Protein AF-A0A166BAJ3-F1 (afdb_monomer_lite)

Foldseek 3Di:
DDDPQFDWDADVVVGWIWTQHPVRDIDIDDDPDPVSVVVVCVVVCVVVPPD

Sequence (51 aa):
PELFPGLIYRMLKPKVVLLIFVSGKIVLTGAKVREEIYTAFNTIYTAVDPF

Organism: NCBI:txid1314781

Secondary structure (DSSP, 8-state):
----SEEEEEETTTTEEEEEETTS-EEEE--SSHHHHHHHHHHHHHHH---

Radius of gyration: 11.42 Å; chains: 1; bounding box: 29×19×33 Å

pLDDT: mean 88.48, std 12.61, range [46.88, 97.56]

Structure (mmCIF, N/CA/C/O backbone):
data_AF-A0A166BAJ3-F1
#
_entry.id   AF-A0A166BAJ3-F1
#
loop_
_atom_site.group_PDB
_atom_site.id
_atom_site.type_symbol
_atom_site.label_atom_id
_atom_site.label_alt_id
_atom_site.label_comp_id
_atom_site.label_asym_id
_atom_site.label_entity_id
_atom_site.label_seq_id
_atom_site.pdbx_PDB_ins_code
_atom_site.Cartn_x
_atom_site.Cartn_y
_atom_site.Cartn_z
_atom_site.occupancy
_atom_site.B_iso_or_equiv
_atom_site.auth_seq_id
_atom_site.auth_comp_id
_atom_site.auth_asym_id
_atom_site.auth_atom_id
_atom_site.pdbx_PDB_model_num
ATOM 1 N N . PRO A 1 1 ? -1.158 -10.812 -24.256 1.00 50.25 1 PRO A N 1
ATOM 2 C CA . PRO A 1 1 ? -1.785 -10.754 -22.915 1.00 50.25 1 PRO A CA 1
ATOM 3 C C . PRO A 1 1 ? -1.259 -9.535 -22.152 1.00 50.25 1 PRO A C 1
ATOM 5 O O . PRO A 1 1 ? -0.091 -9.496 -21.778 1.00 50.25 1 PRO A O 1
ATOM 8 N N . GLU A 1 2 ? -2.103 -8.517 -22.024 1.00 56.25 2 GLU A N 1
ATOM 9 C CA . GLU A 1 2 ? -1.798 -7.225 -21.401 1.00 56.25 2 GLU A CA 1
ATOM 10 C C . GLU A 1 2 ? -1.842 -7.365 -19.874 1.00 56.25 2 GLU A C 1
ATOM 12 O O . GLU A 1 2 ? -2.841 -7.070 -19.222 1.00 56.25 2 GLU A O 1
ATOM 17 N N . LEU A 1 3 ? -0.777 -7.910 -19.288 1.00 76.50 3 LEU A N 1
ATOM 18 C CA . LEU A 1 3 ? -0.636 -7.917 -17.835 1.00 76.50 3 LEU A CA 1
ATOM 19 C C . LEU A 1 3 ? -0.392 -6.476 -17.366 1.00 76.50 3 LEU A C 1
ATOM 21 O O . LEU A 1 3 ? 0.439 -5.764 -17.926 1.00 76.50 3 LEU A O 1
ATOM 25 N N . PHE A 1 4 ? -1.150 -6.048 -16.355 1.00 84.88 4 PHE A N 1
ATOM 26 C CA . PHE A 1 4 ? -1.040 -4.721 -15.750 1.00 84.88 4 PHE A CA 1
ATOM 27 C C . PHE A 1 4 ? 0.427 -4.410 -15.375 1.00 84.88 4 PHE A C 1
ATOM 29 O O . PHE A 1 4 ? 1.085 -5.270 -14.787 1.00 84.88 4 PHE A O 1
ATOM 36 N N . PRO A 1 5 ? 0.954 -3.203 -15.670 1.00 85.69 5 PRO A N 1
ATOM 37 C CA . PRO A 1 5 ? 2.388 -2.889 -15.582 1.00 85.69 5 PRO A CA 1
ATOM 38 C C . PRO A 1 5 ? 2.913 -2.671 -14.146 1.00 85.69 5 PRO A C 1
ATOM 40 O O . PRO A 1 5 ? 3.919 -1.990 -13.946 1.00 85.69 5 PRO A O 1
ATOM 43 N N . GLY A 1 6 ? 2.234 -3.205 -13.131 1.00 89.69 6 GLY A N 1
ATOM 44 C CA . GLY A 1 6 ? 2.581 -3.024 -11.723 1.00 89.69 6 GLY A CA 1
ATOM 45 C C . GLY A 1 6 ? 2.242 -4.240 -10.866 1.00 89.69 6 GLY A C 1
ATOM 46 O O . GLY A 1 6 ? 1.376 -5.048 -11.205 1.00 89.69 6 GLY A O 1
ATOM 47 N N . LEU A 1 7 ? 2.918 -4.358 -9.726 1.00 91.75 7 LEU A N 1
ATOM 48 C CA . LEU A 1 7 ? 2.611 -5.361 -8.714 1.00 91.75 7 LEU A CA 1
ATOM 49 C C . LEU A 1 7 ? 1.367 -4.925 -7.935 1.00 91.75 7 LEU A C 1
ATOM 51 O O . LEU A 1 7 ? 1.317 -3.820 -7.394 1.00 91.75 7 LEU A O 1
ATOM 55 N N . ILE A 1 8 ? 0.374 -5.809 -7.858 1.00 94.00 8 ILE A N 1
ATOM 56 C CA . ILE A 1 8 ? -0.832 -5.603 -7.053 1.00 94.00 8 ILE A CA 1
ATOM 57 C C . ILE A 1 8 ? -0.665 -6.369 -5.743 1.00 94.00 8 ILE A C 1
ATOM 59 O O . ILE A 1 8 ? -0.695 -7.600 -5.740 1.00 94.00 8 ILE A O 1
ATOM 63 N N . TYR A 1 9 ? -0.543 -5.653 -4.627 1.00 93.06 9 TYR A N 1
ATOM 64 C CA . TYR A 1 9 ? -0.495 -6.249 -3.294 1.00 93.06 9 TYR A CA 1
ATOM 65 C C . TYR A 1 9 ? -1.773 -5.935 -2.515 1.00 93.06 9 TYR A C 1
ATOM 67 O O . TYR A 1 9 ? -2.184 -4.782 -2.392 1.00 93.06 9 TYR A O 1
ATOM 75 N N . ARG A 1 10 ? -2.423 -6.973 -1.983 1.00 95.69 1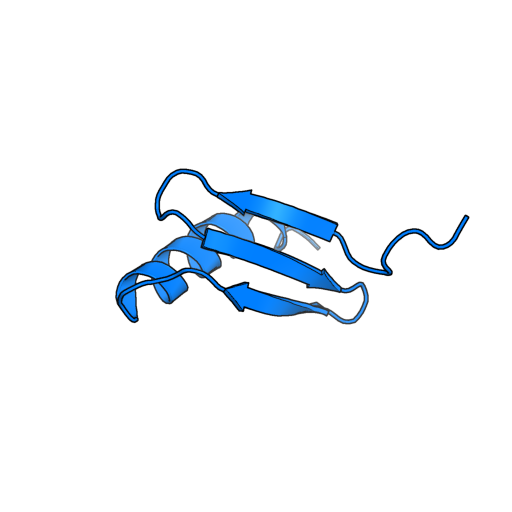0 ARG A N 1
ATOM 76 C CA . ARG A 1 10 ? -3.657 -6.848 -1.197 1.00 95.69 10 ARG A CA 1
ATOM 77 C C . ARG A 1 10 ? -3.338 -7.093 0.271 1.00 95.69 10 ARG A C 1
ATOM 79 O O . ARG A 1 10 ? -3.120 -8.232 0.674 1.00 95.69 10 ARG A O 1
ATOM 86 N N . MET A 1 11 ? -3.341 -6.028 1.062 1.00 94.94 11 MET A N 1
ATOM 87 C CA . MET A 1 11 ? -3.150 -6.105 2.503 1.00 94.94 11 MET A CA 1
ATOM 88 C C . MET A 1 11 ? -4.487 -6.400 3.185 1.00 94.94 11 MET A C 1
ATOM 90 O O . MET A 1 11 ? -5.504 -5.768 2.895 1.00 94.94 11 MET A O 1
ATOM 94 N N . LEU A 1 12 ? -4.495 -7.369 4.100 1.00 94.88 12 LEU A N 1
ATOM 95 C CA . LEU A 1 12 ? -5.704 -7.723 4.849 1.00 94.88 12 LEU A CA 1
ATOM 96 C C . LEU A 1 12 ? -5.949 -6.783 6.035 1.00 94.88 12 LEU A C 1
ATOM 98 O O . LEU A 1 12 ? -7.102 -6.493 6.354 1.00 94.88 12 LEU A O 1
ATOM 102 N N . LYS A 1 13 ? -4.878 -6.307 6.683 1.00 92.56 13 LYS A N 1
ATOM 103 C CA . LYS A 1 13 ? -4.949 -5.423 7.850 1.00 92.56 13 LYS A CA 1
ATOM 104 C C . LYS A 1 13 ? -3.799 -4.399 7.839 1.00 92.56 13 LYS A C 1
ATOM 106 O O . LYS A 1 13 ? -2.661 -4.817 8.035 1.00 92.56 13 LYS A O 1
ATOM 111 N N . PRO A 1 14 ? -4.090 -3.094 7.676 1.00 95.19 14 PRO A N 1
ATOM 112 C CA . PRO A 1 14 ? -5.384 -2.520 7.277 1.00 95.19 14 PRO A CA 1
ATOM 113 C C . PRO A 1 14 ? -5.859 -3.039 5.908 1.00 95.19 14 PRO A C 1
ATOM 115 O O . PRO A 1 14 ? -5.057 -3.512 5.105 1.00 95.19 14 PRO A O 1
ATOM 118 N N . LYS A 1 15 ? -7.173 -2.991 5.648 1.00 96.94 15 LYS A N 1
ATOM 119 C CA . LYS A 1 15 ? -7.748 -3.498 4.391 1.00 96.94 15 LYS A CA 1
ATOM 120 C C . LYS A 1 15 ? -7.491 -2.501 3.262 1.00 96.94 15 LYS A C 1
ATOM 122 O O . LYS A 1 15 ? -8.334 -1.657 2.975 1.00 96.94 15 LYS A O 1
ATOM 127 N N . VAL A 1 16 ? -6.334 -2.619 2.621 1.00 97.50 16 VAL A N 1
ATOM 128 C CA . VAL A 1 16 ? -5.894 -1.722 1.546 1.00 97.50 16 VAL A CA 1
ATOM 129 C C . VAL A 1 16 ? -5.302 -2.497 0.373 1.00 97.50 16 VAL A C 1
ATOM 131 O O . VAL A 1 16 ? -4.863 -3.642 0.504 1.00 97.50 16 VAL A O 1
ATOM 134 N N . VAL A 1 17 ? -5.279 -1.861 -0.792 1.00 97.12 17 VAL A N 1
ATOM 135 C CA . VAL A 1 17 ? -4.609 -2.370 -1.991 1.00 97.12 17 VAL A CA 1
ATOM 136 C C . VAL A 1 17 ? -3.486 -1.415 -2.363 1.00 97.12 17 VAL A C 1
ATOM 138 O O . VAL A 1 17 ? -3.694 -0.202 -2.411 1.00 97.12 17 VAL A O 1
ATOM 141 N N . 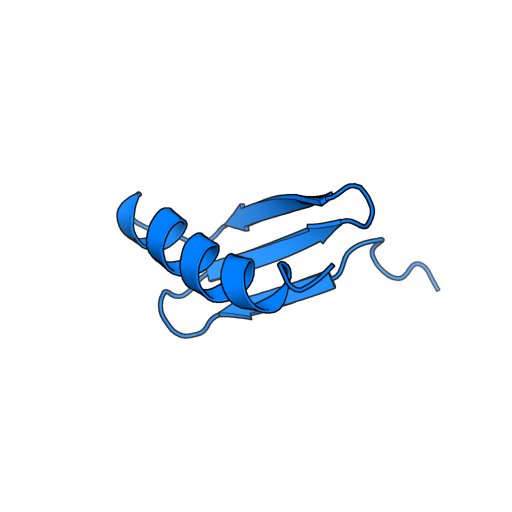LEU A 1 18 ? -2.311 -1.975 -2.633 1.00 95.75 18 LEU A N 1
ATOM 142 C CA . LEU A 1 18 ? -1.146 -1.261 -3.126 1.00 95.75 18 LEU A CA 1
ATO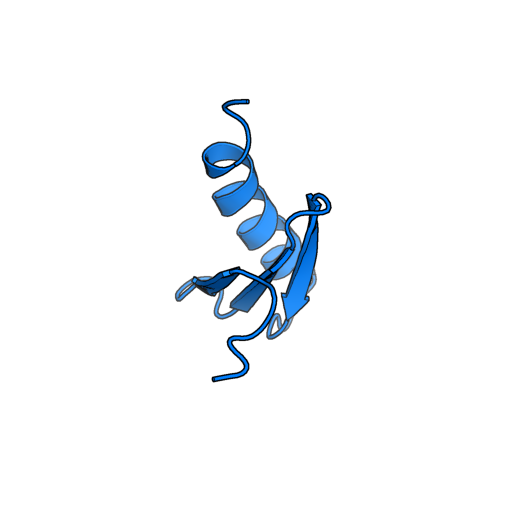M 143 C C . LEU A 1 18 ? -0.902 -1.625 -4.591 1.00 95.75 18 LEU A C 1
ATOM 145 O O . LEU A 1 18 ? -0.933 -2.802 -4.956 1.00 95.75 18 LEU A O 1
ATOM 149 N N . LEU A 1 19 ? -0.644 -0.610 -5.411 1.00 95.12 19 LEU A N 1
ATOM 150 C CA . LEU A 1 19 ? -0.138 -0.748 -6.774 1.00 95.12 19 LEU A CA 1
ATOM 151 C C . LEU A 1 19 ? 1.290 -0.212 -6.789 1.00 95.12 19 LEU A C 1
ATOM 153 O O . LEU A 1 19 ? 1.499 0.984 -6.579 1.00 95.12 19 LEU A O 1
ATOM 157 N N . ILE A 1 20 ? 2.260 -1.094 -7.003 1.00 92.62 20 ILE A N 1
ATOM 158 C CA . ILE A 1 20 ? 3.685 -0.760 -6.991 1.00 92.62 20 ILE A CA 1
ATOM 159 C C . ILE A 1 20 ? 4.191 -0.825 -8.428 1.00 92.62 20 ILE A C 1
ATOM 161 O O . ILE A 1 20 ? 4.116 -1.868 -9.079 1.00 92.62 20 ILE A O 1
ATOM 165 N N . PHE A 1 21 ? 4.689 0.298 -8.932 1.00 91.62 21 PHE A N 1
ATOM 166 C CA . PHE A 1 21 ? 5.210 0.403 -10.289 1.00 91.62 21 PHE A CA 1
ATOM 167 C C . PHE A 1 21 ? 6.735 0.326 -10.284 1.00 91.62 21 PHE A C 1
ATOM 169 O O . PHE A 1 21 ? 7.384 0.808 -9.361 1.00 91.62 21 PHE A O 1
ATOM 176 N N . VAL A 1 22 ? 7.313 -0.176 -11.376 1.00 88.19 22 VAL A N 1
ATOM 177 C CA . VAL A 1 22 ? 8.775 -0.257 -11.574 1.00 88.19 22 VAL A CA 1
ATOM 178 C C . VAL A 1 22 ? 9.496 1.093 -11.461 1.00 88.19 22 VAL A C 1
ATOM 180 O O . VAL A 1 22 ? 10.684 1.138 -11.187 1.00 88.19 22 VAL A O 1
ATOM 183 N N . SER A 1 23 ? 8.772 2.204 -11.635 1.00 90.50 23 SER A N 1
ATOM 184 C CA . SER A 1 23 ? 9.293 3.565 -11.435 1.00 90.50 23 SER A CA 1
ATOM 185 C C . SER A 1 23 ? 9.490 3.958 -9.964 1.00 90.50 23 SER A C 1
ATOM 187 O O . SER A 1 23 ? 9.890 5.087 -9.696 1.00 90.50 23 SER A O 1
ATOM 189 N N . GLY A 1 24 ? 9.133 3.091 -9.011 1.00 87.56 24 GLY A N 1
ATOM 190 C CA . GLY A 1 24 ? 9.119 3.397 -7.577 1.00 87.56 24 GLY A CA 1
ATOM 191 C C . GLY A 1 24 ? 7.863 4.140 -7.112 1.00 87.56 24 GLY A C 1
ATOM 192 O O . GLY A 1 24 ? 7.674 4.357 -5.918 1.00 87.56 24 GLY A O 1
ATOM 193 N N . LYS A 1 25 ? 6.956 4.510 -8.027 1.00 91.25 25 LYS A N 1
ATOM 194 C CA . LYS A 1 25 ? 5.652 5.072 -7.654 1.00 91.25 25 LYS A CA 1
ATOM 195 C C . LYS A 1 25 ? 4.796 3.998 -6.984 1.00 91.25 25 LYS A C 1
ATOM 197 O O . LYS A 1 25 ? 4.664 2.891 -7.506 1.00 91.25 25 LYS A O 1
ATOM 202 N N . ILE A 1 26 ? 4.165 4.362 -5.871 1.00 93.06 26 ILE A N 1
ATOM 203 C CA . ILE A 1 26 ? 3.245 3.498 -5.129 1.00 93.06 26 ILE A CA 1
ATOM 204 C C . ILE A 1 26 ? 1.902 4.213 -5.000 1.00 9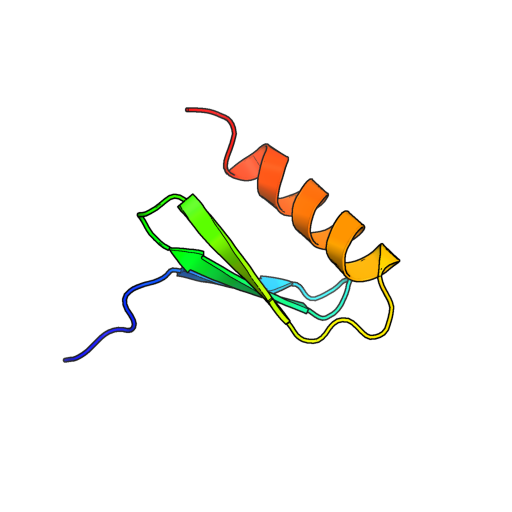3.06 26 ILE A C 1
ATOM 206 O O . ILE A 1 26 ? 1.842 5.367 -4.577 1.00 93.06 26 ILE A O 1
ATOM 210 N N . VAL A 1 27 ? 0.820 3.522 -5.354 1.00 95.56 27 VAL A N 1
ATOM 211 C CA . VAL A 1 27 ? -0.556 3.982 -5.124 1.00 95.56 27 VAL A CA 1
ATOM 212 C C . VAL A 1 27 ? -1.178 3.114 -4.042 1.00 95.56 27 VAL A C 1
ATOM 214 O O . VAL A 1 27 ? -1.178 1.892 -4.166 1.00 95.56 27 VAL A O 1
ATOM 217 N N . LEU A 1 28 ? -1.730 3.740 -3.004 1.00 97.00 28 LEU A N 1
ATOM 218 C CA . LEU A 1 28 ? -2.471 3.067 -1.939 1.00 97.00 28 LEU A CA 1
ATOM 219 C C . LEU A 1 28 ? -3.949 3.456 -2.027 1.00 97.00 28 LEU A C 1
ATOM 221 O O . LEU A 1 28 ? -4.278 4.636 -2.139 1.00 97.00 28 LEU A O 1
ATOM 225 N N . THR A 1 29 ? -4.842 2.469 -1.973 1.00 97.00 29 THR A N 1
ATOM 226 C CA . THR A 1 29 ? -6.295 2.684 -2.032 1.00 97.00 29 THR A CA 1
ATOM 227 C C . THR A 1 29 ? -7.055 1.762 -1.079 1.00 97.00 29 THR A C 1
ATOM 229 O O . THR A 1 29 ? -6.549 0.719 -0.662 1.00 97.00 29 THR A O 1
ATOM 232 N N . GLY A 1 30 ? -8.285 2.145 -0.733 1.00 96.38 30 GLY A N 1
ATOM 233 C CA . GLY A 1 30 ? -9.186 1.378 0.134 1.00 96.38 30 GLY A CA 1
ATOM 234 C C . GLY A 1 30 ? -9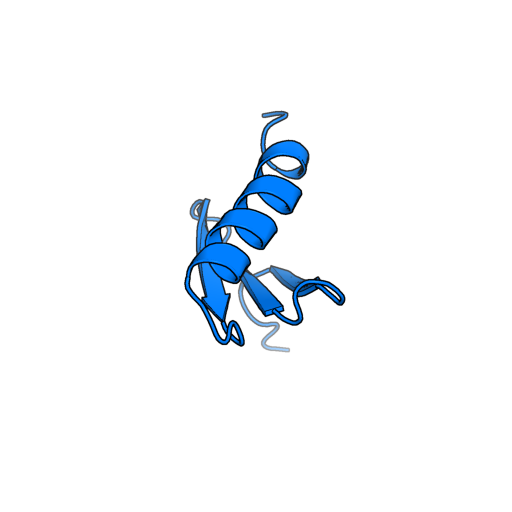.108 1.715 1.625 1.00 96.38 30 GLY A C 1
ATOM 235 O O . GLY A 1 30 ? -9.902 1.179 2.394 1.00 96.38 30 G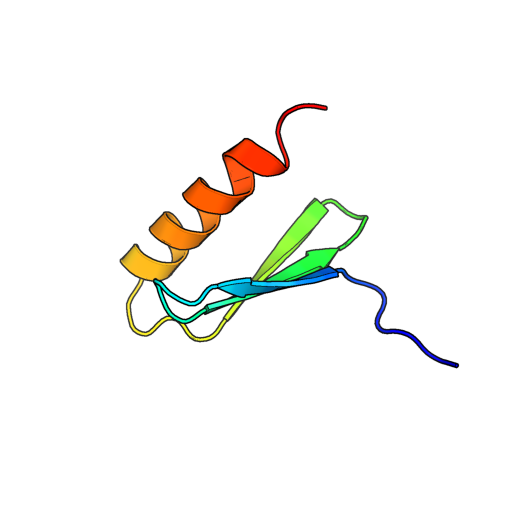LY A O 1
ATOM 236 N N . ALA A 1 31 ? -8.209 2.618 2.028 1.00 97.56 31 ALA A N 1
ATOM 237 C CA . ALA A 1 31 ? -8.146 3.112 3.400 1.00 97.56 31 ALA A CA 1
ATOM 238 C C . ALA A 1 31 ? -9.363 3.984 3.737 1.00 97.56 31 ALA A C 1
ATOM 240 O O . ALA A 1 31 ? -9.838 4.759 2.903 1.00 97.56 31 ALA A O 1
ATOM 241 N N . LYS A 1 32 ? -9.845 3.878 4.974 1.00 97.12 32 LYS A N 1
ATOM 242 C CA . LYS A 1 32 ? -10.944 4.690 5.517 1.00 97.12 32 LYS A CA 1
ATOM 243 C C . LYS A 1 32 ? -10.451 5.926 6.257 1.00 97.12 32 LYS A C 1
ATOM 245 O O . LYS A 1 32 ? -11.165 6.920 6.328 1.00 97.12 32 LYS A O 1
ATOM 250 N N . VAL A 1 33 ? -9.249 5.847 6.820 1.00 97.38 33 VAL A N 1
ATOM 251 C CA . VAL A 1 33 ? -8.598 6.934 7.558 1.00 97.38 33 VAL A CA 1
ATOM 252 C C . VAL A 1 33 ? -7.130 7.031 7.163 1.00 97.38 33 VAL A C 1
ATOM 254 O O . VAL A 1 33 ? -6.544 6.088 6.627 1.00 97.38 33 VAL A O 1
ATOM 257 N N . ARG A 1 34 ? -6.518 8.186 7.418 1.00 96.75 34 ARG A N 1
ATOM 258 C CA . ARG A 1 34 ? -5.160 8.487 6.954 1.00 96.75 34 ARG A CA 1
ATOM 259 C C . ARG A 1 34 ? -4.106 7.596 7.621 1.00 96.75 34 ARG A C 1
ATOM 261 O O . ARG A 1 34 ? -3.124 7.218 6.992 1.00 96.75 34 ARG A O 1
ATOM 268 N N . GLU A 1 35 ? -4.338 7.205 8.865 1.00 97.50 35 GLU A N 1
ATOM 269 C CA . GLU A 1 35 ? -3.469 6.342 9.666 1.00 97.50 35 GLU A CA 1
ATOM 270 C C . GLU A 1 35 ? -3.298 4.947 9.043 1.00 97.50 35 GLU A C 1
ATOM 272 O O . GLU A 1 35 ? -2.228 4.345 9.149 1.00 97.50 35 GLU A O 1
ATOM 277 N N . GLU A 1 36 ? -4.309 4.446 8.328 1.00 97.19 36 GLU A N 1
ATOM 278 C CA . GLU A 1 36 ? -4.221 3.168 7.613 1.00 97.19 36 GLU A CA 1
ATOM 279 C C . GLU A 1 36 ? -3.256 3.250 6.424 1.00 97.19 36 GLU A C 1
ATOM 281 O O . GLU A 1 36 ? -2.528 2.292 6.168 1.00 97.19 36 GLU A O 1
ATOM 286 N N . ILE A 1 37 ? -3.194 4.399 5.738 1.00 96.38 37 ILE A N 1
ATOM 287 C CA . ILE A 1 37 ? -2.229 4.635 4.655 1.00 96.38 37 ILE A CA 1
ATOM 288 C C . ILE A 1 37 ? -0.805 4.598 5.205 1.00 96.38 37 ILE A C 1
ATOM 290 O O . ILE A 1 37 ? 0.035 3.885 4.659 1.00 96.38 37 ILE A O 1
ATOM 294 N N . TYR A 1 38 ? -0.540 5.316 6.301 1.00 95.69 38 TYR A N 1
ATOM 295 C CA . TYR A 1 38 ? 0.785 5.325 6.928 1.00 95.69 38 TYR A CA 1
ATOM 296 C C . TYR A 1 38 ? 1.190 3.937 7.422 1.00 95.69 38 TYR A C 1
ATOM 298 O O . TYR A 1 38 ? 2.315 3.501 7.186 1.00 95.69 38 TYR A O 1
ATOM 306 N N . THR A 1 39 ? 0.261 3.214 8.051 1.00 94.94 39 THR A N 1
ATOM 307 C CA . THR A 1 39 ? 0.500 1.840 8.510 1.00 94.94 39 THR A CA 1
ATOM 308 C C . THR A 1 39 ? 0.865 0.925 7.342 1.00 94.94 39 THR A C 1
ATOM 310 O O . THR A 1 39 ? 1.886 0.242 7.390 1.00 94.94 39 THR A O 1
ATOM 313 N N . ALA A 1 40 ? 0.069 0.947 6.271 1.00 95.25 40 ALA A N 1
ATOM 314 C CA . ALA A 1 40 ? 0.295 0.103 5.106 1.00 95.25 40 ALA A CA 1
ATOM 315 C C . ALA A 1 40 ? 1.598 0.429 4.372 1.00 95.25 40 ALA A C 1
ATOM 317 O O . ALA A 1 40 ? 2.306 -0.484 3.942 1.00 95.25 40 ALA A O 1
ATOM 318 N N . PHE A 1 41 ? 1.917 1.718 4.242 1.00 93.88 41 PHE A N 1
ATOM 319 C CA . PHE A 1 41 ? 3.168 2.160 3.643 1.00 93.88 41 PHE A CA 1
ATOM 320 C C . PHE A 1 41 ? 4.363 1.656 4.453 1.00 93.88 41 PHE A C 1
ATOM 322 O O . PHE A 1 41 ? 5.237 1.016 3.881 1.00 93.88 41 PHE A O 1
ATOM 329 N N . ASN A 1 42 ? 4.365 1.837 5.778 1.00 92.69 42 ASN A N 1
ATOM 330 C CA . ASN A 1 42 ? 5.464 1.392 6.641 1.00 92.69 42 ASN A CA 1
ATOM 331 C C . ASN A 1 42 ? 5.675 -0.130 6.615 1.00 92.69 42 ASN A C 1
ATOM 333 O O . ASN A 1 42 ? 6.816 -0.581 6.639 1.00 92.69 42 ASN A O 1
ATOM 337 N N . THR A 1 43 ? 4.602 -0.928 6.546 1.00 90.19 43 THR A N 1
ATOM 338 C CA . THR A 1 43 ? 4.708 -2.395 6.426 1.00 90.19 43 THR A CA 1
ATOM 339 C C . THR A 1 43 ? 5.393 -2.830 5.133 1.00 90.19 43 THR A C 1
ATOM 341 O O . THR A 1 43 ? 6.081 -3.845 5.120 1.00 90.19 43 THR A O 1
ATOM 344 N N . ILE A 1 44 ? 5.175 -2.097 4.041 1.00 88.06 44 ILE A N 1
ATOM 345 C CA . ILE A 1 44 ? 5.731 -2.450 2.735 1.00 88.06 44 ILE A CA 1
ATOM 346 C C . ILE A 1 44 ? 7.108 -1.834 2.542 1.00 88.06 44 ILE A C 1
ATOM 348 O O . ILE A 1 44 ? 7.980 -2.513 2.018 1.00 88.06 44 ILE A O 1
ATOM 352 N N . TYR A 1 45 ? 7.331 -0.605 3.008 1.00 85.69 45 TYR A N 1
ATOM 353 C CA . TYR A 1 45 ? 8.597 0.111 2.875 1.00 85.69 45 TYR A CA 1
ATOM 354 C C . TYR A 1 45 ? 9.780 -0.740 3.353 1.00 85.69 45 TYR A C 1
ATOM 356 O O . TYR A 1 45 ? 10.725 -0.930 2.603 1.00 85.69 45 TYR A O 1
ATOM 364 N N . THR A 1 46 ? 9.678 -1.385 4.517 1.00 79.38 46 THR A N 1
ATOM 365 C CA . THR A 1 46 ? 10.726 -2.287 5.035 1.00 79.38 46 THR A CA 1
ATOM 366 C C . THR A 1 46 ? 10.981 -3.530 4.179 1.00 79.38 46 THR A C 1
ATOM 368 O O . THR A 1 46 ? 12.060 -4.109 4.257 1.00 79.38 46 THR A O 1
ATOM 371 N N . ALA A 1 47 ? 10.012 -3.964 3.371 1.00 78.38 47 ALA A N 1
ATOM 372 C CA . ALA A 1 47 ? 10.164 -5.095 2.459 1.00 78.38 47 ALA A CA 1
ATOM 373 C C . ALA A 1 47 ? 10.736 -4.689 1.090 1.00 78.38 47 ALA A C 1
ATOM 375 O O . ALA A 1 47 ? 11.334 -5.529 0.419 1.00 78.38 47 ALA A O 1
ATOM 376 N N . VAL A 1 48 ? 10.540 -3.432 0.665 1.00 72.25 48 VAL A N 1
ATOM 377 C CA . VAL A 1 48 ? 11.066 -2.908 -0.613 1.00 72.25 48 VAL A CA 1
ATOM 378 C C . VAL A 1 48 ? 12.397 -2.163 -0.450 1.00 72.25 48 VAL A C 1
ATOM 380 O O . VAL A 1 48 ? 13.091 -1.985 -1.444 1.00 72.25 48 VAL A O 1
ATOM 383 N N . ASP A 1 49 ? 12.773 -1.790 0.779 1.00 66.62 49 ASP A N 1
ATOM 384 C CA . ASP A 1 49 ? 14.027 -1.108 1.145 1.00 66.62 49 ASP A CA 1
ATOM 385 C C . ASP A 1 49 ? 15.186 -2.055 1.573 1.00 66.62 49 ASP A C 1
ATOM 387 O O . ASP A 1 49 ? 15.750 -1.885 2.655 1.00 66.62 49 ASP A O 1
ATOM 391 N N . PRO A 1 50 ? 15.558 -3.093 0.788 1.00 54.31 50 PRO A N 1
ATOM 392 C CA . PRO A 1 50 ? 16.889 -3.694 0.885 1.00 54.31 50 PRO A CA 1
ATOM 393 C C . PRO A 1 50 ? 17.771 -3.459 -0.362 1.00 54.31 50 PRO A C 1
ATOM 395 O O . PRO A 1 50 ? 18.767 -4.168 -0.518 1.00 54.31 50 PRO A O 1
ATOM 398 N N . PHE A 1 51 ? 17.427 -2.502 -1.239 1.00 46.88 51 PHE A N 1
ATOM 399 C CA . PHE A 1 51 ? 18.199 -2.138 -2.442 1.00 46.88 51 PHE A CA 1
ATOM 400 C C . PHE A 1 51 ? 18.664 -0.682 -2.432 1.00 46.88 51 PHE A C 1
ATOM 402 O O . PHE A 1 51 ? 17.795 0.206 -2.300 1.00 46.88 51 PHE A O 1
#

InterPro domains:
  IPR000814 TATA-box binding protein [PF00352] (1-48)
  IPR000814 TATA-box binding protein [PTHR10126] (1-49)
  IPR012295 TBP domain superfamily [G3DSA:3.30.310.10] (1-51)